Protein AF-A0A1F9X0C2-F1 (afdb_monomer_lite)

pLDDT: mean 94.79, std 3.52, range [71.88, 98.31]

Sequence (78 aa):
MRLFVAAPISEPARLSVVALIDDLRATGADYKWVEPENLHLALCFLGETAGDKIRAIEKALESAVAGRTPFESRCYGV

Radius of gyration: 16.3 Å; chains: 1; bounding box: 38×17×46 Å

Structure (mmCIF, N/CA/C/O backbone):
data_AF-A0A1F9X0C2-F1
#
_entry.id   AF-A0A1F9X0C2-F1
#
loop_
_atom_site.group_PDB
_atom_site.id
_atom_site.type_symbol
_atom_site.label_atom_id
_atom_site.label_alt_id
_atom_site.label_comp_id
_atom_site.label_asym_id
_atom_site.label_entity_id
_atom_site.label_seq_id
_atom_site.pdbx_PDB_ins_code
_atom_site.Cartn_x
_atom_site.Cartn_y
_atom_site.Cartn_z
_atom_site.occupancy
_atom_site.B_iso_or_equiv
_atom_site.auth_seq_id
_atom_site.auth_comp_id
_atom_site.auth_asym_id
_atom_site.auth_atom_id
_atom_site.pdbx_PDB_model_num
ATOM 1 N N . MET A 1 1 ? -18.886 -1.505 -3.388 1.00 95.69 1 MET A N 1
ATOM 2 C CA . MET A 1 1 ? -17.611 -0.777 -3.583 1.00 95.69 1 MET A CA 1
ATOM 3 C C . MET A 1 1 ? -16.508 -1.726 -3.184 1.00 95.69 1 MET A C 1
ATOM 5 O O . MET A 1 1 ? -16.651 -2.377 -2.156 1.00 95.69 1 MET A O 1
ATOM 9 N N . ARG A 1 2 ? -15.433 -1.839 -3.963 1.00 97.38 2 ARG A N 1
ATOM 10 C CA . ARG A 1 2 ? -14.353 -2.767 -3.628 1.00 97.38 2 ARG A CA 1
ATOM 11 C C . ARG A 1 2 ? -13.330 -2.091 -2.723 1.00 97.38 2 ARG A C 1
ATOM 13 O O . ARG A 1 2 ? -12.751 -1.088 -3.125 1.00 97.38 2 ARG A O 1
ATOM 20 N N . LEU A 1 3 ? -13.114 -2.636 -1.528 1.00 97.75 3 LEU A N 1
ATOM 21 C CA . LEU A 1 3 ? -12.201 -2.069 -0.534 1.00 97.75 3 LEU A CA 1
ATOM 22 C C . LEU A 1 3 ? -11.046 -3.017 -0.204 1.00 97.75 3 LEU A C 1
ATOM 24 O O . LEU A 1 3 ? -11.132 -4.241 -0.347 1.00 97.75 3 LEU A O 1
ATOM 28 N N . PHE A 1 4 ? -9.959 -2.424 0.271 1.00 97.50 4 PHE A N 1
ATOM 29 C CA . PHE A 1 4 ? -8.812 -3.100 0.858 1.00 97.50 4 PHE A CA 1
ATOM 30 C C . PHE A 1 4 ? -8.125 -2.150 1.845 1.00 97.50 4 PHE A C 1
ATOM 32 O O . PHE A 1 4 ? -8.362 -0.943 1.831 1.00 97.50 4 PHE A O 1
ATOM 39 N N . VAL A 1 5 ? -7.290 -2.712 2.713 1.00 97.38 5 VAL A N 1
ATOM 40 C CA . VAL A 1 5 ? -6.469 -1.987 3.684 1.00 97.38 5 VAL A CA 1
ATOM 41 C C . VAL A 1 5 ? -5.053 -1.915 3.136 1.00 97.38 5 VAL A C 1
ATOM 43 O O . VAL A 1 5 ? -4.489 -2.944 2.757 1.00 97.38 5 VAL A O 1
ATOM 46 N N . ALA A 1 6 ? -4.482 -0.716 3.105 1.00 96.75 6 ALA A N 1
ATOM 47 C CA . ALA A 1 6 ? -3.165 -0.463 2.544 1.00 96.75 6 ALA A CA 1
ATOM 48 C C . ALA A 1 6 ? -2.247 0.202 3.567 1.00 96.75 6 ALA A C 1
ATOM 50 O O . ALA A 1 6 ? -2.685 1.068 4.322 1.00 96.75 6 ALA A O 1
ATOM 51 N N . ALA A 1 7 ? -0.968 -0.161 3.537 1.00 94.69 7 ALA A N 1
ATOM 52 C CA . ALA A 1 7 ? 0.091 0.660 4.099 1.00 94.69 7 ALA A CA 1
ATOM 53 C C . ALA A 1 7 ? 0.733 1.478 2.966 1.00 94.69 7 ALA A C 1
ATOM 55 O O . ALA A 1 7 ? 1.214 0.882 1.992 1.00 94.69 7 ALA A O 1
ATOM 56 N N . PRO A 1 8 ? 0.751 2.821 3.056 1.00 93.75 8 PRO A N 1
ATOM 57 C CA . PRO A 1 8 ? 1.513 3.628 2.117 1.00 93.75 8 PRO A CA 1
ATOM 58 C C . PRO A 1 8 ? 3.005 3.327 2.284 1.00 93.75 8 PRO A C 1
ATOM 60 O O . PRO A 1 8 ? 3.487 3.116 3.399 1.00 93.75 8 PRO A O 1
ATOM 63 N N . ILE A 1 9 ? 3.740 3.310 1.175 1.00 94.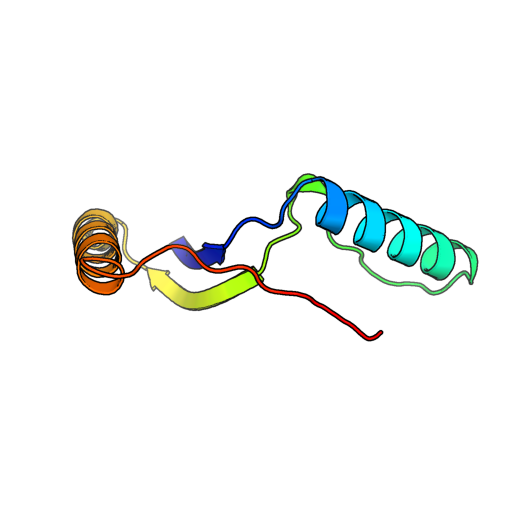00 9 ILE A N 1
ATOM 64 C CA . ILE A 1 9 ? 5.200 3.202 1.221 1.00 94.00 9 ILE A CA 1
ATOM 65 C C . ILE A 1 9 ? 5.831 4.584 1.369 1.00 94.00 9 ILE A C 1
ATOM 67 O O . ILE A 1 9 ? 5.266 5.597 0.951 1.00 94.00 9 ILE A O 1
ATOM 71 N N . SER A 1 10 ? 7.017 4.628 1.971 1.00 93.62 10 SER A N 1
ATOM 72 C CA . SER A 1 10 ? 7.774 5.870 2.102 1.00 93.62 10 SER A CA 1
ATOM 73 C C . SER A 1 10 ? 8.186 6.407 0.729 1.00 93.62 10 SER A C 1
ATOM 75 O O . SER A 1 10 ? 8.357 5.653 -0.230 1.00 93.62 10 SER A O 1
ATOM 77 N N . GLU A 1 11 ? 8.381 7.720 0.627 1.00 94.44 11 GLU A N 1
ATOM 78 C CA . GLU A 1 11 ? 8.853 8.346 -0.610 1.00 94.44 11 GLU A CA 1
ATOM 79 C C . GLU A 1 11 ? 10.187 7.770 -1.121 1.00 94.44 11 GLU A C 1
ATOM 81 O O . GLU A 1 11 ? 10.255 7.457 -2.310 1.00 94.44 11 GLU A O 1
ATOM 86 N N . PRO A 1 12 ? 11.206 7.512 -0.273 1.00 93.88 12 PRO A N 1
ATOM 87 C CA . PRO A 1 12 ? 12.420 6.832 -0.719 1.00 93.88 12 PRO A CA 1
ATOM 88 C C . PRO A 1 12 ? 12.146 5.463 -1.353 1.00 93.88 12 PRO A C 1
ATOM 90 O O . PRO A 1 12 ? 12.679 5.169 -2.419 1.00 93.88 12 PRO A O 1
ATOM 93 N N . ALA A 1 13 ? 11.274 4.648 -0.747 1.00 93.56 13 ALA A N 1
ATOM 94 C CA . ALA A 1 13 ? 10.913 3.344 -1.301 1.00 93.56 13 ALA A CA 1
ATOM 95 C C . ALA A 1 13 ? 10.159 3.484 -2.632 1.00 93.56 13 ALA A C 1
ATOM 97 O O . ALA A 1 13 ? 10.441 2.750 -3.578 1.00 93.56 13 ALA A O 1
ATOM 98 N N . ARG A 1 14 ? 9.243 4.457 -2.729 1.00 94.81 14 ARG A N 1
ATOM 99 C CA . ARG A 1 14 ? 8.508 4.763 -3.963 1.00 94.81 14 ARG A CA 1
ATOM 100 C C . ARG A 1 14 ? 9.466 5.105 -5.104 1.00 94.81 14 ARG A C 1
ATOM 102 O O . ARG A 1 14 ? 9.338 4.535 -6.181 1.00 94.81 14 ARG A O 1
ATOM 109 N N . LEU A 1 15 ? 10.446 5.977 -4.859 1.00 95.19 15 LEU A N 1
ATOM 110 C CA . LEU A 1 15 ? 11.453 6.361 -5.855 1.00 95.19 15 LEU A CA 1
ATOM 111 C C . LEU A 1 15 ? 12.305 5.168 -6.309 1.00 95.19 15 LEU A C 1
ATOM 113 O O . LEU A 1 15 ? 12.548 5.019 -7.503 1.00 95.19 15 LEU A O 1
ATOM 117 N N . SER A 1 16 ? 12.712 4.292 -5.385 1.00 94.44 16 SER A N 1
ATOM 118 C CA . SER A 1 16 ? 13.459 3.077 -5.735 1.00 94.44 16 SER A CA 1
ATOM 119 C C . SER A 1 16 ? 12.654 2.120 -6.620 1.00 94.44 16 SER A C 1
ATOM 121 O O . SER A 1 16 ? 13.200 1.568 -7.571 1.00 94.44 16 SER A O 1
ATOM 123 N N . VAL A 1 17 ? 11.358 1.938 -6.342 1.00 94.69 17 VAL A N 1
ATOM 124 C CA . VAL A 1 17 ? 10.481 1.084 -7.163 1.00 94.69 17 VAL A CA 1
ATOM 125 C C . VAL A 1 17 ? 10.240 1.696 -8.543 1.00 94.69 17 VAL A C 1
ATOM 127 O O . VAL A 1 17 ? 10.254 0.973 -9.534 1.00 94.69 17 VAL A O 1
ATOM 130 N N . VAL A 1 18 ? 10.056 3.017 -8.630 1.00 95.31 18 VAL A N 1
ATOM 131 C CA . VAL A 1 18 ? 9.885 3.713 -9.917 1.00 95.31 18 VAL A CA 1
ATOM 132 C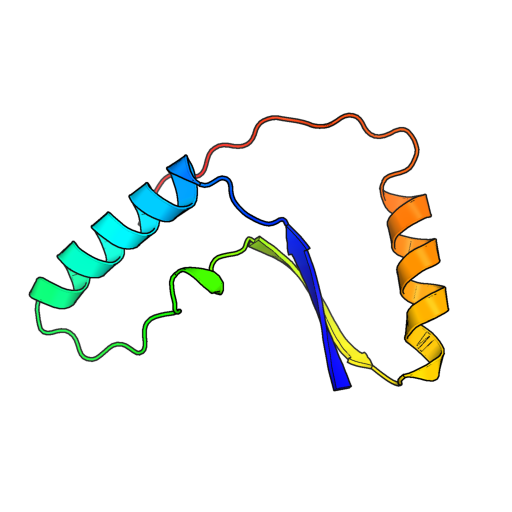 C . VAL A 1 18 ? 11.120 3.550 -10.801 1.00 95.31 18 VAL A C 1
ATOM 134 O O . VAL A 1 18 ? 10.970 3.192 -11.964 1.00 95.31 18 VAL A O 1
ATOM 137 N N . ALA A 1 19 ? 12.325 3.715 -10.246 1.00 95.38 19 ALA A N 1
ATOM 138 C CA . ALA A 1 19 ? 13.563 3.506 -10.998 1.00 95.38 19 ALA A CA 1
ATOM 139 C C . ALA A 1 19 ? 13.652 2.083 -11.580 1.00 95.38 19 ALA A C 1
ATOM 141 O O . ALA A 1 19 ? 13.949 1.915 -12.759 1.00 95.38 19 ALA A O 1
ATOM 142 N N . LEU A 1 20 ? 13.303 1.062 -10.787 1.00 93.94 20 LEU A N 1
ATOM 143 C CA . LEU A 1 20 ? 13.254 -0.323 -11.261 1.00 93.94 20 LEU A CA 1
ATOM 144 C C . LEU A 1 20 ? 12.213 -0.523 -12.377 1.00 93.94 20 LEU A C 1
ATOM 146 O O . LEU A 1 20 ? 12.476 -1.226 -13.350 1.00 93.94 20 LEU A O 1
ATOM 150 N N . ILE A 1 21 ? 11.025 0.073 -12.245 1.00 93.94 21 ILE A N 1
ATOM 151 C CA . ILE A 1 21 ? 9.985 0.016 -13.283 1.00 93.94 21 ILE A CA 1
ATOM 152 C C . ILE A 1 21 ? 10.491 0.644 -14.587 1.00 93.94 21 ILE A C 1
ATOM 154 O O . ILE A 1 21 ? 10.242 0.091 -15.658 1.00 93.94 21 ILE A O 1
ATOM 158 N N . ASP A 1 22 ? 11.202 1.767 -14.516 1.00 94.38 22 ASP A N 1
ATOM 159 C CA . ASP A 1 22 ? 11.742 2.445 -15.696 1.00 94.38 22 ASP A CA 1
ATOM 160 C C . ASP A 1 22 ? 12.843 1.619 -16.381 1.00 94.38 22 ASP A C 1
ATOM 162 O O . ASP A 1 22 ? 12.823 1.478 -17.608 1.00 94.38 22 ASP A O 1
ATOM 166 N N . ASP A 1 23 ? 13.718 0.969 -15.608 1.00 94.19 23 ASP A N 1
ATOM 167 C CA . ASP A 1 23 ? 14.702 0.013 -16.133 1.00 94.19 23 ASP A CA 1
ATOM 168 C C . ASP A 1 23 ? 14.018 -1.164 -16.851 1.00 94.19 23 ASP A C 1
ATOM 170 O O . ASP A 1 23 ? 14.415 -1.565 -17.949 1.00 94.19 23 ASP A O 1
ATOM 174 N N . LEU A 1 24 ? 12.940 -1.706 -16.272 1.00 93.69 24 LEU A N 1
ATOM 175 C CA . LEU A 1 24 ? 12.182 -2.800 -16.879 1.00 93.69 24 LEU A CA 1
ATOM 176 C C . LEU A 1 24 ? 11.418 -2.355 -18.132 1.00 93.69 24 LEU A C 1
ATOM 178 O O . LEU A 1 24 ? 11.353 -3.106 -19.106 1.00 93.69 24 LEU A O 1
ATOM 182 N N . ARG A 1 25 ? 10.872 -1.136 -18.159 1.00 92.38 25 ARG A N 1
ATOM 183 C CA . ARG A 1 25 ? 10.222 -0.561 -19.350 1.00 92.38 25 ARG A CA 1
ATOM 184 C C . ARG A 1 25 ? 11.188 -0.441 -20.521 1.00 92.38 25 ARG A C 1
ATOM 186 O O . ARG A 1 25 ? 10.799 -0.716 -21.655 1.00 92.38 25 ARG A O 1
ATOM 193 N N . ALA A 1 26 ? 12.447 -0.096 -20.255 1.00 94.50 26 ALA A N 1
ATOM 194 C CA . ALA A 1 26 ? 13.475 0.019 -21.286 1.00 94.50 26 ALA A CA 1
ATOM 195 C C . ALA A 1 26 ? 13.768 -1.311 -22.010 1.00 94.50 26 ALA A C 1
ATOM 197 O O . ALA A 1 26 ? 14.310 -1.298 -23.114 1.00 94.50 26 ALA A O 1
ATOM 198 N N . THR A 1 27 ? 13.364 -2.457 -21.447 1.00 94.81 27 THR A N 1
ATOM 199 C CA . THR A 1 27 ? 13.497 -3.770 -22.105 1.00 94.81 27 THR A CA 1
ATOM 200 C C . THR A 1 27 ? 12.517 -3.983 -23.265 1.00 94.81 27 THR A C 1
ATOM 202 O O . THR A 1 27 ? 12.675 -4.933 -24.031 1.00 94.81 27 THR A O 1
ATOM 205 N N . GLY A 1 28 ? 11.504 -3.121 -23.410 1.00 92.00 28 GLY A N 1
ATOM 206 C CA . GLY A 1 28 ? 10.454 -3.264 -24.422 1.00 92.00 28 GLY A CA 1
ATOM 207 C C . GLY A 1 28 ? 9.377 -4.294 -24.069 1.00 92.00 28 GLY A C 1
ATOM 208 O O . GLY A 1 28 ? 8.573 -4.649 -24.929 1.00 92.00 28 GLY A O 1
ATOM 209 N N . ALA A 1 29 ? 9.345 -4.783 -22.827 1.00 89.94 29 ALA A N 1
ATOM 210 C CA . ALA A 1 29 ? 8.310 -5.698 -22.370 1.00 89.94 29 ALA A CA 1
ATOM 211 C C . ALA A 1 29 ? 6.937 -5.007 -22.260 1.00 89.94 29 ALA A C 1
ATOM 213 O O . ALA A 1 29 ? 6.806 -3.931 -21.671 1.00 89.94 29 ALA A O 1
ATOM 214 N N . ASP A 1 30 ? 5.904 -5.657 -22.800 1.00 93.44 30 ASP A N 1
ATOM 215 C CA . ASP A 1 30 ? 4.527 -5.153 -22.816 1.00 93.44 30 ASP A CA 1
ATOM 216 C C . ASP A 1 30 ? 3.802 -5.481 -21.500 1.00 93.44 30 ASP A C 1
ATOM 218 O O . ASP A 1 30 ? 3.034 -6.439 -21.392 1.00 93.44 30 ASP A O 1
ATOM 222 N N . TYR A 1 31 ? 4.109 -4.704 -20.458 1.00 94.12 31 TYR A N 1
ATOM 223 C CA . TYR A 1 31 ? 3.468 -4.808 -19.148 1.00 94.12 31 TYR A CA 1
ATOM 224 C C . TYR A 1 31 ? 2.586 -3.600 -18.849 1.00 94.12 31 TYR A C 1
ATOM 226 O O . TYR A 1 31 ? 2.930 -2.448 -19.119 1.00 94.12 31 TYR A O 1
ATOM 234 N N . LYS A 1 32 ? 1.470 -3.861 -18.163 1.00 94.31 32 LYS A N 1
ATOM 235 C CA . LYS A 1 32 ? 0.686 -2.815 -17.512 1.00 94.31 32 LYS A CA 1
ATOM 236 C C . LYS A 1 32 ? 1.301 -2.485 -16.152 1.00 94.31 32 LYS A C 1
ATOM 238 O O . LYS A 1 32 ? 1.160 -3.249 -15.200 1.00 94.31 32 LYS A O 1
ATOM 243 N N . TRP A 1 33 ? 1.949 -1.332 -16.068 1.00 93.88 33 TRP A N 1
ATOM 244 C CA . TRP A 1 33 ? 2.587 -0.841 -14.848 1.00 93.88 33 TRP A CA 1
ATOM 245 C C . TRP A 1 33 ? 1.583 -0.167 -13.910 1.00 93.88 33 TRP A C 1
ATOM 247 O O . TRP A 1 33 ? 0.590 0.411 -14.349 1.00 93.88 33 TRP A O 1
ATOM 257 N N . VAL A 1 34 ? 1.850 -0.241 -12.608 1.00 94.31 34 VAL A N 1
ATOM 258 C CA . VAL A 1 34 ? 1.116 0.531 -11.598 1.00 94.31 34 VAL A CA 1
ATOM 259 C C . VAL A 1 34 ? 1.650 1.962 -11.602 1.00 94.31 34 VAL A C 1
ATOM 261 O O . VAL A 1 34 ? 2.864 2.157 -11.639 1.00 94.31 34 VAL A O 1
ATOM 264 N N . GLU A 1 35 ? 0.757 2.951 -11.556 1.00 94.38 35 GLU A N 1
ATOM 265 C CA . GLU A 1 35 ? 1.170 4.356 -11.466 1.00 94.38 35 GLU A CA 1
ATOM 266 C C . GLU A 1 35 ? 1.883 4.645 -10.134 1.00 94.38 35 GLU A C 1
ATOM 268 O O . GLU A 1 35 ? 1.486 4.083 -9.106 1.00 94.38 35 GLU A O 1
ATOM 273 N N . PRO A 1 36 ? 2.900 5.524 -10.107 1.00 93.69 36 PRO A N 1
ATOM 274 C CA . PRO A 1 36 ? 3.685 5.801 -8.904 1.00 93.69 36 PRO A CA 1
ATOM 275 C C . PRO A 1 36 ? 2.853 6.181 -7.670 1.00 93.69 36 PRO A C 1
ATOM 277 O O . PRO A 1 36 ? 3.148 5.734 -6.563 1.00 93.69 36 PRO A O 1
ATOM 280 N N . GLU A 1 37 ? 1.798 6.976 -7.845 1.00 93.06 37 GLU A N 1
ATOM 281 C CA . GLU A 1 37 ? 0.870 7.397 -6.787 1.00 93.06 37 GLU A CA 1
ATOM 282 C C . GLU A 1 37 ? 0.018 6.252 -6.226 1.00 93.06 37 GLU A C 1
ATOM 284 O O . GLU A 1 37 ? -0.477 6.338 -5.104 1.00 93.06 37 GLU A O 1
ATOM 289 N N . ASN A 1 38 ? -0.121 5.163 -6.983 1.00 95.38 38 ASN A N 1
ATOM 290 C CA . ASN A 1 38 ? -0.855 3.971 -6.584 1.00 95.38 38 ASN A CA 1
ATOM 291 C C . ASN A 1 38 ? 0.054 2.911 -5.948 1.00 95.38 38 ASN A C 1
ATOM 293 O O . ASN A 1 38 ? -0.437 1.836 -5.612 1.00 95.38 38 ASN A O 1
ATOM 297 N N . LEU A 1 39 ? 1.352 3.168 -5.759 1.00 95.44 39 LEU A N 1
ATOM 298 C CA . LEU A 1 39 ? 2.250 2.231 -5.085 1.00 95.44 39 LEU A CA 1
ATOM 299 C C . LEU A 1 39 ? 1.960 2.181 -3.578 1.00 95.44 39 LEU A C 1
ATOM 301 O O . LEU A 1 39 ? 2.098 3.166 -2.853 1.00 95.44 39 LEU A O 1
ATOM 305 N N . HIS A 1 40 ? 1.577 1.003 -3.098 1.00 95.75 40 HIS A N 1
ATOM 306 C CA . HIS A 1 40 ? 1.291 0.727 -1.694 1.00 95.75 40 HIS A CA 1
ATOM 307 C C . HIS A 1 40 ? 1.476 -0.765 -1.400 1.00 95.75 40 HIS A C 1
ATOM 309 O O . HIS A 1 40 ? 1.497 -1.595 -2.308 1.00 95.75 40 HIS A O 1
ATOM 315 N N . LEU A 1 41 ? 1.552 -1.117 -0.117 1.00 95.00 41 LEU A N 1
ATOM 316 C CA . LEU A 1 41 ? 1.470 -2.504 0.329 1.00 95.00 41 LEU A CA 1
ATOM 317 C C . LEU A 1 41 ? 0.021 -2.822 0.694 1.00 95.00 41 LEU A C 1
ATOM 319 O O . LEU A 1 41 ? -0.519 -2.269 1.653 1.00 95.00 41 LEU A O 1
ATOM 323 N N . ALA A 1 42 ? -0.623 -3.707 -0.065 1.00 96.19 42 ALA A N 1
ATOM 324 C CA . ALA A 1 42 ? -1.945 -4.210 0.291 1.00 96.19 42 ALA A CA 1
ATOM 325 C C . ALA A 1 42 ? -1.814 -5.204 1.456 1.00 96.19 42 ALA A C 1
ATOM 327 O O . ALA A 1 42 ? -1.151 -6.231 1.332 1.00 96.19 42 ALA A O 1
ATOM 328 N N . LEU A 1 43 ? -2.445 -4.895 2.589 1.00 95.31 43 LEU A N 1
ATOM 329 C CA . LEU A 1 43 ? -2.385 -5.713 3.803 1.00 95.31 43 LEU A CA 1
ATOM 330 C C . LEU A 1 43 ? -3.543 -6.709 3.883 1.00 95.31 43 LEU A C 1
ATOM 332 O O . LEU A 1 43 ? -3.375 -7.831 4.351 1.00 95.31 43 LEU A O 1
ATOM 336 N N . CYS A 1 44 ? -4.737 -6.288 3.462 1.00 96.50 44 CYS A N 1
ATOM 337 C CA . CYS A 1 44 ? -5.942 -7.107 3.541 1.00 96.50 44 CYS A CA 1
ATOM 338 C C . CYS A 1 44 ? -6.962 -6.676 2.484 1.00 96.50 44 CYS A C 1
ATOM 340 O O . CYS A 1 44 ? -7.353 -5.510 2.439 1.00 96.50 44 CYS A O 1
ATOM 342 N N . PHE A 1 45 ? -7.420 -7.610 1.649 1.00 97.75 45 PHE A N 1
ATOM 343 C CA . PHE A 1 45 ? -8.474 -7.360 0.666 1.00 97.75 45 PHE A CA 1
ATOM 344 C C . PHE A 1 45 ? -9.844 -7.656 1.276 1.00 97.75 45 PHE A C 1
ATOM 346 O O . PHE A 1 45 ? -10.114 -8.784 1.678 1.00 97.75 45 PHE A O 1
ATOM 353 N N . LEU A 1 46 ? -10.722 -6.653 1.306 1.00 97.00 46 LEU A N 1
ATOM 354 C CA . LEU A 1 46 ? -12.079 -6.775 1.855 1.00 97.00 46 LEU A CA 1
ATOM 355 C C . LEU A 1 46 ? -13.114 -7.117 0.774 1.00 97.00 46 LEU A C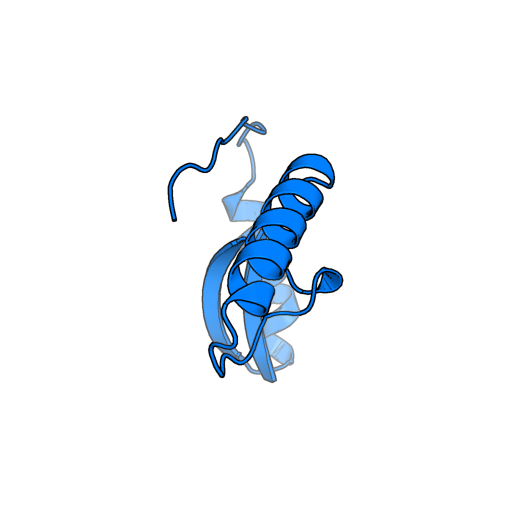 1
ATOM 357 O O . LEU A 1 46 ? -14.214 -7.566 1.083 1.00 97.00 46 LEU A O 1
ATOM 361 N N . GLY A 1 47 ? -12.759 -6.926 -0.500 1.00 97.25 47 GLY A N 1
ATOM 362 C CA . GLY A 1 47 ? -13.637 -7.226 -1.626 1.00 97.25 47 GLY A CA 1
ATOM 363 C C . GLY A 1 47 ? -14.828 -6.272 -1.693 1.00 97.25 47 GLY A C 1
ATOM 364 O O . GLY A 1 47 ? -14.725 -5.107 -1.297 1.00 97.25 47 GLY A O 1
ATOM 365 N N . GLU A 1 48 ? -15.951 -6.754 -2.227 1.00 98.12 48 GLU A N 1
ATOM 366 C CA . GLU A 1 48 ? -17.179 -5.963 -2.292 1.00 98.12 48 GLU A CA 1
ATOM 367 C C . GLU A 1 48 ? -17.726 -5.674 -0.898 1.00 98.12 48 GLU A C 1
ATOM 369 O O . GLU A 1 48 ? -18.130 -6.556 -0.143 1.00 98.12 48 GLU A O 1
ATOM 374 N N . THR A 1 49 ? -17.746 -4.389 -0.578 1.00 97.56 49 THR A N 1
ATOM 375 C CA . THR A 1 49 ? -18.166 -3.853 0.705 1.00 97.56 49 THR A CA 1
ATOM 376 C C . THR A 1 49 ? -19.356 -2.922 0.505 1.00 97.56 49 THR A C 1
ATOM 378 O O . THR A 1 49 ? -19.392 -2.110 -0.427 1.00 97.56 49 THR A O 1
ATOM 381 N N . ALA A 1 50 ? -20.348 -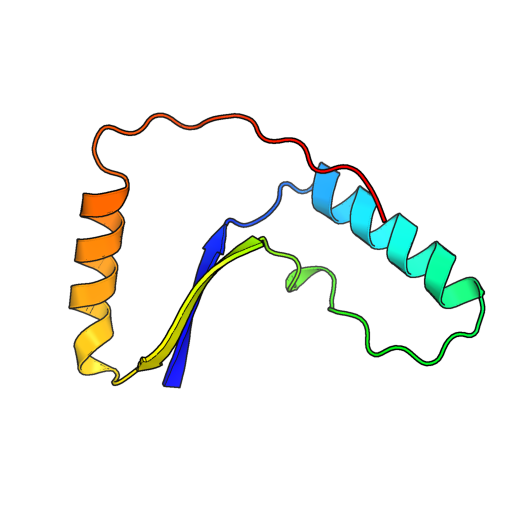3.059 1.383 1.00 97.56 50 ALA A N 1
ATOM 382 C CA . ALA A 1 50 ? -21.487 -2.155 1.463 1.00 97.56 50 ALA A CA 1
ATOM 383 C C . ALA A 1 50 ? -21.085 -0.876 2.216 1.00 97.56 50 ALA A C 1
ATOM 385 O O . ALA A 1 50 ? -20.320 -0.931 3.179 1.00 97.56 50 ALA A O 1
ATOM 386 N N . GLY A 1 51 ? -21.564 0.284 1.758 1.00 96.94 51 GLY A N 1
ATOM 387 C CA . GLY A 1 51 ? -21.130 1.586 2.287 1.00 96.94 51 GLY A CA 1
ATOM 388 C C . GLY A 1 51 ? -21.473 1.808 3.766 1.00 96.94 51 GLY A C 1
ATOM 389 O O . GLY A 1 51 ? -20.755 2.510 4.471 1.00 96.94 51 GLY A O 1
ATOM 390 N N . ASP A 1 52 ? -22.517 1.151 4.264 1.00 97.50 52 ASP A N 1
ATOM 391 C CA . ASP A 1 52 ? -22.906 1.150 5.678 1.00 97.50 52 ASP A CA 1
ATOM 392 C C . ASP A 1 52 ? -21.886 0.444 6.594 1.00 97.50 52 ASP A C 1
ATOM 394 O O . ASP A 1 52 ? -21.849 0.711 7.796 1.00 97.50 52 ASP A O 1
ATOM 398 N N . LYS A 1 53 ? -21.000 -0.397 6.041 1.00 97.19 53 LYS A N 1
ATOM 399 C CA . LYS A 1 53 ? -19.933 -1.081 6.790 1.00 97.19 53 LYS A CA 1
ATOM 400 C C . LYS A 1 53 ? -18.689 -0.227 7.028 1.00 97.19 53 LYS A C 1
ATOM 402 O O . LYS A 1 53 ? -17.865 -0.620 7.852 1.00 97.19 53 LYS A O 1
ATOM 407 N N . ILE A 1 54 ? -18.540 0.925 6.366 1.00 96.94 54 ILE A N 1
ATOM 408 C CA . ILE A 1 54 ? -17.309 1.738 6.428 1.00 96.94 54 ILE A CA 1
ATOM 409 C C . ILE A 1 54 ? -16.953 2.100 7.875 1.00 96.94 54 ILE A C 1
ATOM 411 O O . ILE A 1 54 ? -15.860 1.781 8.332 1.00 96.94 54 ILE A O 1
ATOM 415 N N . ARG A 1 55 ? -17.906 2.642 8.644 1.00 97.94 55 ARG A N 1
ATOM 416 C CA . ARG A 1 55 ? -17.669 3.013 10.053 1.00 97.94 55 ARG A CA 1
ATOM 417 C C . ARG A 1 55 ? -17.280 1.831 10.941 1.00 97.94 55 ARG A C 1
ATOM 419 O O . ARG A 1 55 ? -16.566 2.003 11.924 1.00 97.94 55 ARG A O 1
ATOM 426 N N . ALA A 1 56 ? -17.790 0.636 10.647 1.00 97.88 56 ALA A N 1
ATOM 427 C CA . ALA A 1 56 ? -17.431 -0.564 11.397 1.00 97.88 56 ALA A CA 1
ATOM 428 C C . ALA A 1 56 ? -16.001 -1.018 11.063 1.00 97.88 56 ALA A C 1
ATOM 430 O O . ALA A 1 56 ? -15.266 -1.425 11.959 1.00 97.88 56 ALA A O 1
ATOM 431 N N . ILE A 1 57 ? -15.600 -0.899 9.794 1.00 97.62 57 ILE A N 1
ATOM 432 C CA . ILE A 1 57 ? -14.242 -1.202 9.328 1.00 97.62 57 ILE A CA 1
ATOM 433 C C . ILE A 1 57 ? -13.232 -0.224 9.936 1.00 97.62 57 ILE A C 1
ATOM 435 O O . ILE A 1 57 ? -12.210 -0.670 10.447 1.00 97.62 57 ILE A O 1
ATOM 439 N N . GLU A 1 58 ? -13.533 1.076 9.957 1.00 97.38 58 GLU A N 1
ATOM 440 C CA . GLU A 1 58 ? -12.685 2.100 10.589 1.00 97.38 58 GLU A CA 1
ATOM 441 C C . GLU A 1 58 ? -12.402 1.763 12.063 1.00 97.38 58 GLU A C 1
ATOM 443 O O . GLU A 1 58 ? -11.246 1.654 12.466 1.00 97.38 58 GLU A O 1
ATOM 448 N N . LYS A 1 59 ? -13.445 1.460 12.849 1.00 98.31 59 LYS A N 1
ATOM 449 C CA . LYS A 1 59 ? -13.301 1.055 14.261 1.00 98.31 59 LYS A CA 1
ATOM 450 C C . LYS A 1 59 ? -12.506 -0.237 14.444 1.00 98.31 59 LYS A C 1
ATOM 452 O O . LYS A 1 59 ? -11.751 -0.380 15.409 1.00 98.31 59 LYS A O 1
ATOM 457 N N . ALA A 1 60 ? -12.696 -1.202 13.545 1.00 97.50 60 ALA A N 1
ATOM 458 C CA . ALA A 1 60 ? -11.945 -2.450 13.575 1.00 97.50 60 ALA A CA 1
ATOM 459 C C . ALA A 1 60 ? -10.453 -2.204 13.301 1.00 97.50 60 ALA A C 1
ATOM 461 O O . ALA A 1 60 ? -9.614 -2.806 13.967 1.00 97.50 60 ALA A O 1
ATOM 462 N N . LEU A 1 61 ? -10.121 -1.291 12.382 1.00 96.81 61 LEU A N 1
ATOM 463 C CA . LEU A 1 61 ? -8.742 -0.893 12.097 1.00 96.81 61 LEU A CA 1
ATOM 464 C C . LEU A 1 61 ? -8.098 -0.178 13.286 1.00 96.81 61 LEU A C 1
ATOM 466 O O . LEU A 1 61 ? -7.003 -0.570 13.683 1.00 96.81 61 LEU A O 1
ATOM 470 N N . GLU A 1 62 ? -8.784 0.792 13.898 1.00 97.50 62 GLU A N 1
ATOM 471 C CA . GLU A 1 62 ? -8.315 1.476 15.115 1.00 97.50 62 GLU A CA 1
ATOM 472 C C . GLU A 1 62 ? -8.002 0.474 16.232 1.00 97.50 62 GLU A C 1
ATOM 474 O O . GLU A 1 62 ? -6.932 0.511 16.839 1.00 97.50 62 GLU A O 1
ATOM 479 N N . SER A 1 63 ? -8.905 -0.484 16.449 1.00 97.75 63 SER A N 1
ATOM 480 C CA . SER A 1 63 ? -8.729 -1.535 17.455 1.00 97.75 63 SER A CA 1
ATOM 481 C C . SER A 1 63 ? -7.579 -2.484 17.108 1.00 97.75 63 SER A C 1
ATOM 483 O O . SER A 1 63 ? -6.848 -2.919 17.995 1.00 97.75 63 SER A O 1
ATOM 485 N N . ALA A 1 64 ? -7.392 -2.805 15.825 1.00 95.50 64 ALA A N 1
ATOM 486 C CA . ALA A 1 64 ? -6.339 -3.709 15.372 1.00 95.50 64 ALA A CA 1
ATOM 487 C C . ALA A 1 64 ? -4.933 -3.128 15.573 1.00 95.50 64 ALA A C 1
ATOM 489 O O . ALA A 1 64 ? -3.989 -3.895 15.789 1.00 95.50 64 ALA A O 1
ATOM 490 N N . VAL A 1 65 ? -4.790 -1.800 15.510 1.00 95.25 65 VAL A N 1
ATOM 491 C CA . VAL A 1 65 ? -3.510 -1.098 15.702 1.00 95.25 65 VAL A CA 1
ATOM 492 C C . VAL A 1 65 ? -3.318 -0.545 17.116 1.00 95.25 65 VAL A C 1
ATOM 494 O O . VAL A 1 65 ? -2.209 -0.138 17.460 1.00 95.25 65 VAL A O 1
ATOM 497 N N . ALA A 1 66 ? -4.354 -0.562 17.958 1.00 97.56 66 ALA A N 1
ATOM 498 C CA . ALA A 1 66 ? -4.282 -0.082 19.332 1.00 97.56 66 ALA A CA 1
ATOM 499 C C . ALA A 1 66 ? -3.175 -0.797 20.130 1.00 97.56 66 ALA A C 1
ATOM 501 O O . ALA A 1 66 ? -3.078 -2.024 20.147 1.00 97.56 66 ALA A O 1
ATOM 502 N N . GLY A 1 67 ? -2.319 -0.012 20.789 1.00 96.88 67 GLY A N 1
ATOM 503 C CA . GLY A 1 67 ? -1.194 -0.523 21.580 1.00 96.88 67 GLY A CA 1
ATOM 504 C C .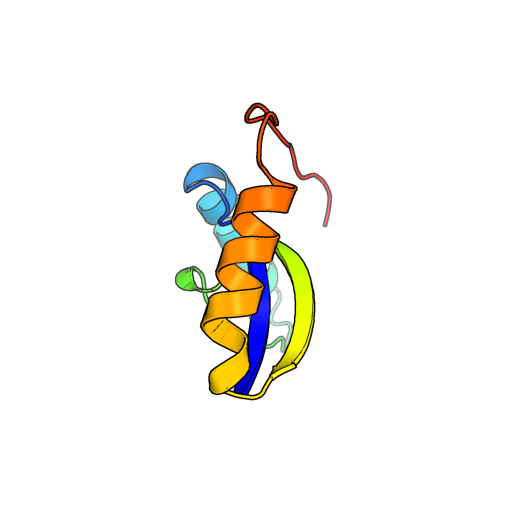 GLY A 1 67 ? -0.025 -1.079 20.760 1.00 96.88 67 GLY A C 1
ATOM 505 O O . GLY A 1 67 ? 0.948 -1.550 21.347 1.00 96.88 67 GLY A O 1
ATOM 506 N N . ARG A 1 68 ? -0.078 -1.017 19.423 1.00 96.19 68 ARG A N 1
ATOM 507 C CA . ARG A 1 68 ? 1.057 -1.364 18.562 1.00 96.19 68 ARG A CA 1
ATOM 508 C C . ARG A 1 68 ? 1.934 -0.142 18.332 1.00 96.19 68 ARG A C 1
ATOM 510 O O . ARG A 1 68 ? 1.439 0.957 18.098 1.00 96.19 68 ARG A O 1
ATOM 517 N N . THR A 1 69 ? 3.245 -0.343 18.355 1.00 96.00 69 THR A N 1
ATOM 518 C CA . THR A 1 69 ? 4.218 0.693 18.004 1.00 96.00 69 THR A CA 1
ATOM 519 C C . THR A 1 69 ? 4.576 0.614 16.520 1.00 96.00 69 THR A C 1
ATOM 521 O O . THR A 1 69 ? 4.648 -0.494 15.977 1.00 96.00 69 THR A O 1
ATOM 524 N N . PRO A 1 70 ? 4.842 1.755 15.858 1.00 94.62 70 PRO A N 1
ATOM 525 C CA . PRO A 1 70 ? 5.425 1.760 14.522 1.00 94.62 70 PRO A CA 1
ATOM 526 C C . PRO A 1 70 ? 6.717 0.940 14.473 1.00 94.62 70 PRO A C 1
ATOM 528 O O . PRO A 1 70 ? 7.456 0.869 15.457 1.00 94.62 70 PRO A O 1
ATOM 531 N N . PHE A 1 71 ? 6.990 0.337 13.322 1.00 93.25 71 PHE A N 1
ATOM 532 C CA . PHE A 1 71 ? 8.202 -0.435 13.078 1.00 93.25 71 PHE A CA 1
ATOM 533 C C . PHE A 1 71 ? 8.774 -0.099 11.705 1.00 93.25 71 PHE A C 1
ATOM 535 O O . PHE A 1 71 ? 8.054 0.315 10.795 1.00 93.25 71 PHE A O 1
ATOM 542 N N . GLU A 1 72 ? 10.079 -0.298 11.559 1.00 93.38 72 GLU A N 1
ATOM 543 C CA . GLU A 1 72 ? 10.740 -0.209 10.265 1.00 93.38 72 GLU A CA 1
ATOM 544 C C . GLU A 1 72 ? 10.618 -1.534 9.516 1.00 93.38 72 GLU A C 1
ATOM 546 O O . GLU A 1 72 ? 10.786 -2.616 10.081 1.00 93.38 72 GLU A O 1
ATOM 551 N N . SER A 1 73 ? 10.368 -1.444 8.216 1.00 91.44 73 SER A N 1
ATOM 552 C CA . SER A 1 73 ? 10.352 -2.586 7.308 1.00 91.44 73 SER A CA 1
ATOM 553 C C . SER A 1 73 ? 11.252 -2.308 6.117 1.00 91.44 73 SER A C 1
ATOM 555 O O . SER A 1 73 ? 11.370 -1.166 5.675 1.00 91.44 73 SER A O 1
ATOM 557 N N . ARG A 1 74 ? 11.846 -3.359 5.558 1.00 91.12 74 ARG A N 1
ATOM 558 C CA . ARG A 1 74 ? 12.661 -3.287 4.345 1.00 91.12 74 ARG A CA 1
ATOM 559 C C . ARG A 1 74 ? 12.111 -4.272 3.321 1.00 91.12 74 ARG A C 1
ATOM 561 O O . ARG A 1 74 ? 11.737 -5.383 3.687 1.00 91.12 74 ARG A O 1
ATOM 568 N N . CYS A 1 75 ? 12.071 -3.854 2.062 1.00 86.81 75 CYS A N 1
ATOM 569 C CA . CYS A 1 75 ? 11.701 -4.701 0.931 1.00 86.81 75 CYS A CA 1
ATOM 570 C C . CYS A 1 75 ? 12.946 -4.947 0.076 1.00 86.81 75 CYS A C 1
ATOM 572 O O . CYS A 1 75 ? 13.722 -4.022 -0.160 1.00 86.81 75 CYS A O 1
ATOM 574 N N . TYR A 1 76 ? 13.130 -6.187 -0.368 1.00 89.75 76 TYR A N 1
ATOM 575 C CA . TYR A 1 76 ? 14.260 -6.619 -1.186 1.00 89.75 76 TYR A CA 1
ATOM 576 C C . TYR A 1 76 ? 13.782 -7.631 -2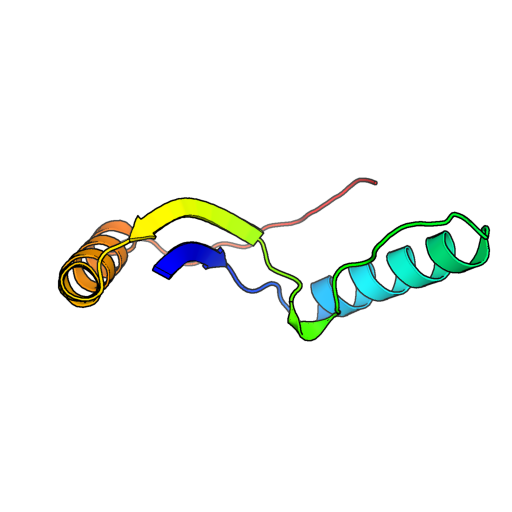.226 1.00 89.75 76 TYR A C 1
ATOM 578 O O . TYR A 1 76 ? 12.834 -8.371 -1.963 1.00 89.75 76 TYR A O 1
ATOM 586 N N . GLY A 1 77 ? 14.490 -7.701 -3.351 1.00 86.44 77 GLY A N 1
ATOM 587 C CA . GLY A 1 77 ? 14.196 -8.620 -4.450 1.00 86.44 77 GLY A CA 1
ATOM 588 C C . GLY A 1 77 ? 13.505 -7.946 -5.635 1.00 86.44 77 GLY A C 1
ATOM 589 O O . GLY A 1 77 ? 13.119 -6.778 -5.558 1.00 86.44 77 GLY A O 1
ATOM 590 N N . VAL A 1 78 ? 13.400 -8.715 -6.721 1.00 71.88 78 VAL A N 1
ATOM 591 C CA . VAL A 1 78 ? 12.637 -8.446 -7.949 1.00 71.88 78 VAL A CA 1
ATOM 592 C C . VAL A 1 78 ? 11.956 -9.745 -8.349 1.00 71.88 78 VAL A C 1
ATOM 594 O O . VAL A 1 78 ? 12.646 -10.790 -8.273 1.00 71.88 78 VAL A O 1
#

Foldseek 3Di:
DWDFDWAADDPVVLVVVVVVVVVVVVVVDPDDDDDSVRDTHTDGTPTDDDPVCPVVVVVVVCVVCPPPDDDDDDDDDD

Secondary structure (DSSP, 8-state):
-EEEEEEEPPHHHHHHHHHHHHHHHTTT----PPPGGG-EEEEEEEEE--GGGHHHHHHHHHHHHTTPPP--------